Protein AF-X0KPB4-F1 (afdb_monomer)

Structure (mmCIF, N/CA/C/O backbone):
data_AF-X0KPB4-F1
#
_entry.id   AF-X0KPB4-F1
#
loop_
_atom_site.group_PDB
_atom_site.id
_atom_site.type_symbol
_atom_site.label_atom_id
_atom_site.label_alt_id
_atom_site.label_comp_id
_atom_site.label_asym_id
_atom_site.label_entity_id
_atom_site.label_seq_id
_atom_site.pdbx_PDB_ins_code
_atom_site.Cartn_x
_atom_site.Cartn_y
_atom_site.Cartn_z
_atom_site.occupancy
_atom_site.B_iso_or_equiv
_atom_site.auth_seq_id
_atom_site.auth_comp_id
_atom_site.auth_asym_id
_atom_site.auth_atom_id
_atom_site.pdbx_PDB_model_num
ATOM 1 N N . MET A 1 1 ? -23.048 13.149 16.145 1.00 53.56 1 MET A N 1
ATOM 2 C CA . MET A 1 1 ? -22.095 12.333 16.930 1.00 53.56 1 MET A CA 1
ATOM 3 C C . MET A 1 1 ? -21.094 13.295 17.534 1.00 53.56 1 MET A C 1
ATOM 5 O O . MET A 1 1 ? -20.606 14.139 16.798 1.00 53.56 1 MET A O 1
ATOM 9 N N . HIS A 1 2 ? -20.879 13.247 18.848 1.00 67.44 2 HIS A N 1
ATOM 10 C CA . HIS A 1 2 ? -19.846 14.063 19.486 1.00 67.44 2 HIS A CA 1
ATOM 11 C C . HIS A 1 2 ? -18.497 13.430 19.154 1.00 67.44 2 HIS A C 1
ATOM 13 O O . HIS A 1 2 ? -18.319 12.248 19.435 1.00 67.44 2 HIS A O 1
ATOM 19 N N . ASP A 1 3 ? -17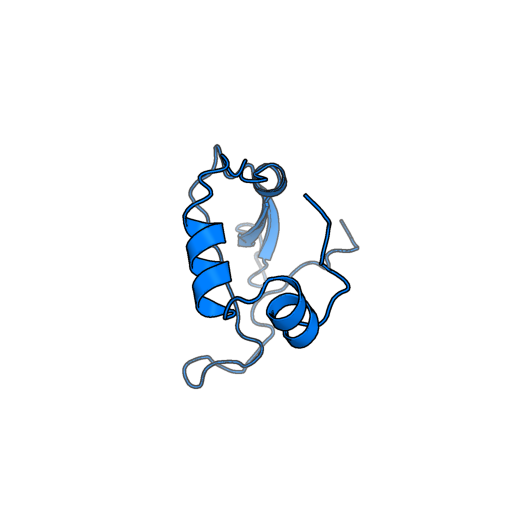.611 14.188 18.515 1.00 76.12 3 ASP A N 1
ATOM 20 C CA . ASP A 1 3 ? -16.236 13.764 18.267 1.00 76.12 3 ASP A CA 1
ATOM 21 C C . ASP A 1 3 ? -15.512 13.629 19.612 1.00 76.12 3 ASP A C 1
ATOM 23 O O . ASP A 1 3 ? -15.484 14.575 20.406 1.00 76.12 3 ASP A O 1
ATOM 27 N N . ASP A 1 4 ? -15.015 12.430 19.897 1.00 80.19 4 ASP A N 1
ATOM 28 C CA . ASP A 1 4 ? -14.280 12.052 21.099 1.00 80.19 4 ASP A CA 1
ATOM 29 C C . ASP A 1 4 ? -12.796 11.757 20.810 1.00 80.19 4 ASP A C 1
ATOM 31 O O . ASP A 1 4 ? -12.091 11.266 21.691 1.00 80.19 4 ASP A O 1
ATOM 35 N N . SER A 1 5 ? -12.285 12.152 19.633 1.00 81.06 5 SER A N 1
ATOM 36 C CA . SER A 1 5 ? -10.891 11.928 19.202 1.00 81.06 5 SER A CA 1
ATOM 37 C C . SER A 1 5 ? -9.833 12.493 20.161 1.00 81.06 5 SER A C 1
ATOM 39 O O . SER A 1 5 ? -8.737 11.951 20.257 1.00 81.06 5 SER A O 1
ATOM 41 N N . ASN A 1 6 ? -10.164 13.552 20.910 1.00 87.88 6 ASN A N 1
ATOM 42 C CA . ASN A 1 6 ? -9.270 14.179 21.895 1.00 87.88 6 ASN A CA 1
ATOM 43 C C . ASN A 1 6 ? -9.471 13.659 23.333 1.00 87.88 6 ASN A C 1
ATOM 45 O O . ASN A 1 6 ? -8.869 14.175 24.275 1.00 87.88 6 ASN A O 1
ATOM 49 N N . SER A 1 7 ? -10.341 12.666 23.537 1.00 86.38 7 SER A N 1
ATOM 50 C CA . SER A 1 7 ? -10.608 12.084 24.854 1.00 86.38 7 SER A CA 1
ATOM 51 C C . SER A 1 7 ? -9.774 10.827 25.085 1.00 86.38 7 SER A C 1
ATOM 53 O O . SER A 1 7 ? -9.664 9.960 24.224 1.00 86.38 7 SER A O 1
ATOM 55 N N . SER A 1 8 ? -9.232 10.670 26.295 1.00 89.38 8 SER A N 1
ATOM 56 C CA . SER A 1 8 ? -8.591 9.410 26.679 1.00 89.38 8 SER A CA 1
ATOM 57 C C . SER A 1 8 ? -9.614 8.268 26.723 1.00 89.38 8 SER A C 1
ATOM 59 O O . SER A 1 8 ? -10.769 8.471 27.109 1.00 89.38 8 SER A O 1
ATOM 61 N N . LEU A 1 9 ? -9.180 7.038 26.422 1.00 86.19 9 LEU A N 1
ATOM 62 C CA . LEU A 1 9 ? -10.039 5.845 26.496 1.00 86.19 9 LEU A CA 1
ATOM 63 C C . LEU A 1 9 ? -10.718 5.697 27.867 1.00 86.19 9 LEU A C 1
ATOM 65 O O . LEU A 1 9 ? -11.882 5.311 27.948 1.00 86.19 9 LEU A O 1
ATOM 69 N N . ARG A 1 10 ? -10.020 6.065 28.950 1.00 88.00 10 ARG A N 1
ATOM 70 C CA . ARG A 1 10 ? -10.566 6.041 30.314 1.00 88.00 10 ARG A CA 1
ATOM 71 C C . ARG A 1 10 ? -11.747 7.002 30.479 1.00 88.00 10 ARG A C 1
ATOM 73 O O . ARG A 1 10 ? -12.745 6.631 31.094 1.00 88.00 10 ARG A O 1
ATOM 80 N N . ASN A 1 11 ? -11.651 8.210 29.922 1.00 88.88 11 ASN A N 1
ATOM 81 C CA . ASN A 1 11 ? -12.736 9.192 29.959 1.00 88.88 11 ASN A CA 1
ATOM 82 C C . ASN A 1 11 ? -13.908 8.762 29.073 1.00 88.88 11 ASN A C 1
ATOM 84 O O . ASN A 1 11 ? -15.056 8.912 29.480 1.00 88.88 11 ASN A O 1
ATOM 88 N N . ILE A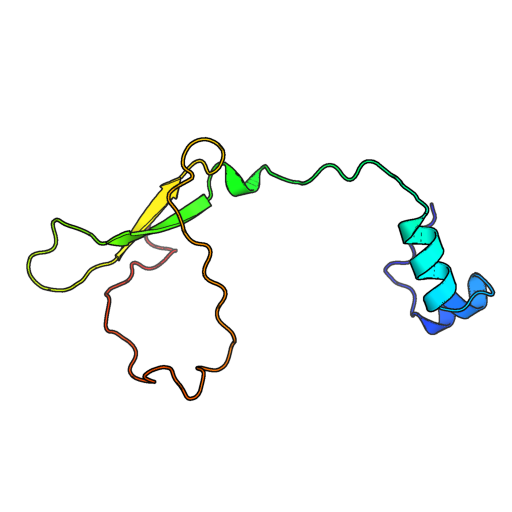 1 12 ? -13.632 8.161 27.913 1.00 88.19 12 ILE A N 1
ATOM 89 C CA . ILE A 1 12 ? -14.665 7.613 27.023 1.00 88.19 12 ILE A CA 1
ATOM 90 C C . ILE A 1 12 ? -15.459 6.519 27.746 1.00 88.19 12 ILE A C 1
ATOM 92 O O . ILE A 1 12 ? -16.684 6.589 27.806 1.00 88.19 12 ILE A O 1
ATOM 96 N N . VAL A 1 13 ? -14.775 5.557 28.371 1.00 90.12 13 VAL A N 1
ATOM 97 C CA . VAL A 1 13 ? -15.408 4.483 29.158 1.00 90.12 13 VAL A CA 1
ATOM 98 C C . VAL A 1 13 ? -16.252 5.054 30.297 1.00 90.12 13 VAL A C 1
ATOM 100 O O . VAL A 1 13 ? -17.403 4.652 30.463 1.00 90.12 13 VAL A O 1
ATOM 103 N N . LYS A 1 14 ? -15.715 6.025 31.050 1.00 89.56 14 LYS A N 1
ATOM 104 C CA . LYS A 1 14 ? -16.425 6.666 32.167 1.00 89.56 14 LYS A CA 1
ATOM 105 C C . LYS A 1 14 ? -17.679 7.409 31.701 1.00 89.56 14 LYS A C 1
ATOM 107 O O . LYS A 1 14 ? -18.732 7.257 32.308 1.00 89.56 14 LYS A O 1
ATOM 112 N N . ASN A 1 15 ? -17.578 8.173 30.616 1.00 87.06 15 ASN A N 1
ATOM 113 C CA . ASN A 1 15 ? -18.676 8.989 30.099 1.00 87.06 15 ASN A CA 1
ATOM 114 C C . ASN A 1 15 ? -19.758 8.147 29.412 1.00 87.06 15 ASN A C 1
ATOM 116 O O . ASN A 1 15 ? -20.934 8.493 29.463 1.00 87.06 15 ASN A O 1
ATOM 120 N N . LYS A 1 16 ? -19.374 7.048 28.753 1.00 86.19 16 LYS A N 1
ATOM 121 C CA . LYS A 1 16 ? -20.306 6.144 28.063 1.00 86.19 16 LYS A CA 1
ATOM 122 C C . LYS A 1 16 ? -20.885 5.068 28.982 1.00 86.19 16 LYS A C 1
ATOM 124 O O . LYS A 1 16 ? -21.861 4.433 28.597 1.00 86.19 16 LYS A O 1
ATOM 129 N N . GLY A 1 17 ? -20.277 4.832 30.147 1.00 89.81 17 GLY A N 1
ATOM 130 C CA . GLY A 1 17 ? -20.680 3.781 31.085 1.00 89.81 17 GLY A CA 1
ATOM 131 C C . GLY A 1 17 ? -20.524 2.362 30.525 1.00 89.81 17 GLY A C 1
ATOM 132 O O . GLY A 1 17 ? -21.217 1.451 30.967 1.00 89.81 17 GLY A O 1
ATOM 133 N N . LYS A 1 18 ? -19.655 2.168 29.525 1.00 89.19 18 LYS A N 1
ATOM 134 C CA . LYS A 1 18 ? -19.468 0.896 28.807 1.00 89.19 18 LYS A CA 1
ATOM 135 C C . LYS A 1 18 ? -17.992 0.549 28.700 1.00 89.19 18 LYS A C 1
ATOM 137 O O . LYS A 1 18 ? -17.1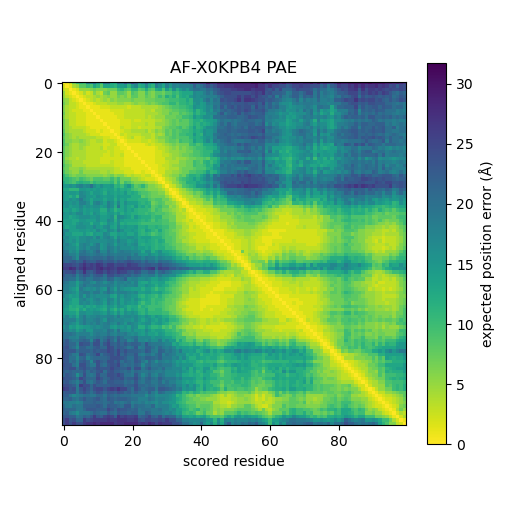51 1.436 28.572 1.00 89.19 18 LYS A O 1
ATOM 142 N N . SER A 1 19 ? -17.683 -0.746 28.703 1.00 90.69 19 SER A N 1
ATOM 143 C CA . SER A 1 19 ? -16.324 -1.225 28.437 1.00 90.69 19 SER A CA 1
ATOM 144 C C . SER A 1 19 ? -15.886 -0.874 27.008 1.00 90.69 19 SER A C 1
ATOM 146 O O . SER A 1 19 ? -16.718 -0.754 26.105 1.00 90.69 19 SER A O 1
ATOM 148 N N . VAL A 1 20 ? -14.571 -0.768 26.779 1.00 86.94 20 VAL A N 1
ATOM 149 C CA . VAL A 1 20 ? -14.009 -0.561 25.428 1.00 86.94 20 VAL A CA 1
ATOM 150 C C . VAL A 1 20 ? -14.471 -1.664 24.469 1.00 86.94 20 VAL A C 1
ATOM 152 O O . VAL A 1 20 ? -14.845 -1.373 23.338 1.00 86.94 20 VAL A O 1
ATOM 155 N N . ALA A 1 21 ? -14.520 -2.917 24.931 1.00 88.19 21 ALA A N 1
ATOM 156 C CA . ALA A 1 21 ? -14.970 -4.045 24.119 1.00 88.19 21 ALA A CA 1
ATOM 157 C C . ALA A 1 21 ? -16.434 -3.890 23.664 1.00 88.19 21 ALA A C 1
ATOM 159 O O . ALA A 1 21 ? -16.724 -4.063 22.482 1.00 88.19 21 ALA A O 1
ATOM 160 N N . SER A 1 22 ? -17.348 -3.495 24.561 1.00 89.44 22 SER A N 1
ATOM 161 C CA . SER A 1 22 ? -18.747 -3.221 24.192 1.00 89.44 22 SER A CA 1
ATOM 162 C C . SER A 1 22 ? -18.863 -2.076 23.188 1.00 89.44 22 SER A C 1
ATOM 164 O O . SER A 1 22 ? -19.623 -2.181 22.230 1.00 89.44 22 SER A O 1
ATOM 166 N N . LEU A 1 23 ? -18.081 -1.007 23.364 1.00 87.44 23 LEU A N 1
ATOM 167 C CA . LEU A 1 23 ? -18.067 0.127 22.436 1.00 87.44 23 LEU A CA 1
ATOM 168 C C . LEU A 1 23 ? -17.582 -0.284 21.035 1.00 87.44 23 LEU A C 1
ATOM 170 O O . LEU A 1 23 ? -18.186 0.107 20.040 1.00 87.44 23 LEU A O 1
ATOM 174 N N . LEU A 1 24 ? -16.543 -1.119 20.939 1.00 86.44 24 LEU A N 1
ATOM 175 C CA . LEU A 1 24 ? -16.052 -1.645 19.658 1.00 86.44 24 LEU A CA 1
ATOM 176 C C . LEU A 1 24 ? -17.090 -2.537 18.960 1.00 86.44 24 LEU A C 1
ATOM 178 O O . LEU A 1 24 ? -17.253 -2.461 17.740 1.00 86.44 24 LEU A O 1
ATOM 182 N N . LEU A 1 25 ? -17.826 -3.351 19.721 1.00 87.50 25 LEU A N 1
ATOM 183 C CA . LEU A 1 25 ? -18.921 -4.162 19.183 1.00 87.50 25 LEU A CA 1
ATOM 184 C C . LEU A 1 25 ? -20.078 -3.293 18.666 1.00 87.50 25 LEU A C 1
ATOM 186 O O . LEU A 1 25 ? -20.640 -3.593 17.614 1.00 87.50 25 LEU A O 1
ATOM 190 N N . GLU A 1 26 ? -20.393 -2.187 19.342 1.00 86.31 26 GLU A N 1
ATOM 191 C CA . GLU A 1 26 ? -21.392 -1.212 18.880 1.00 86.31 26 GLU A CA 1
ATOM 192 C C . GLU A 1 26 ? -20.955 -0.482 17.605 1.00 86.31 26 GLU A C 1
ATOM 194 O O . GLU A 1 26 ? -21.765 -0.286 16.698 1.00 86.31 26 GLU A O 1
ATOM 199 N N . ILE A 1 27 ? -19.669 -0.132 17.490 1.00 82.06 27 ILE A N 1
ATOM 200 C CA . ILE A 1 27 ? -19.100 0.438 16.258 1.00 82.06 27 ILE A CA 1
ATOM 201 C C . ILE A 1 27 ? -19.236 -0.556 15.103 1.00 82.06 27 ILE A C 1
ATOM 203 O O . ILE A 1 27 ? -19.653 -0.169 14.014 1.00 82.06 27 ILE A O 1
ATOM 207 N N . ARG A 1 28 ? -18.949 -1.843 15.340 1.00 73.50 28 ARG A N 1
ATOM 208 C CA . ARG A 1 28 ? -19.146 -2.903 14.339 1.00 73.50 28 ARG A CA 1
ATOM 209 C C . ARG A 1 28 ? -20.617 -3.052 13.935 1.00 73.50 28 ARG A C 1
ATOM 211 O O . ARG A 1 28 ? -20.899 -3.322 12.770 1.00 73.50 28 ARG A O 1
ATOM 218 N N . GLY A 1 29 ? -21.540 -2.892 14.885 1.00 73.44 29 GLY A N 1
ATOM 219 C CA . GLY A 1 29 ? -22.986 -2.933 14.644 1.00 73.44 29 GLY A CA 1
ATOM 220 C C . GLY A 1 29 ? -23.507 -1.750 13.821 1.00 73.44 29 GLY A C 1
ATOM 221 O O . GLY A 1 29 ? -24.502 -1.887 13.109 1.00 73.44 29 GLY A O 1
ATOM 222 N N . ASN A 1 30 ? -22.815 -0.608 13.849 1.00 72.75 30 ASN A N 1
ATOM 223 C CA . ASN A 1 30 ? -23.097 0.529 12.980 1.00 72.75 30 ASN A CA 1
ATOM 224 C C . ASN A 1 30 ? -22.632 0.234 11.544 1.00 72.75 30 ASN A C 1
ATOM 226 O O . ASN A 1 30 ? -21.517 0.562 11.141 1.00 72.75 30 ASN A O 1
ATOM 230 N N . GLN A 1 31 ? -23.522 -0.354 10.741 1.00 65.38 31 GLN A N 1
ATOM 231 C CA . GLN A 1 31 ? -23.337 -0.596 9.303 1.00 65.38 31 GLN A CA 1
ATOM 232 C C . GLN A 1 31 ? -23.403 0.694 8.465 1.00 65.38 31 GLN A C 1
ATOM 234 O O . GLN A 1 31 ? -24.084 0.769 7.439 1.00 65.38 31 GLN A O 1
ATOM 239 N N . LEU A 1 32 ? -22.698 1.747 8.876 1.00 72.00 32 LEU A N 1
ATOM 240 C CA . LEU A 1 32 ? -22.501 2.894 8.002 1.00 72.00 32 LEU A CA 1
ATOM 241 C C . LEU A 1 32 ? -21.733 2.411 6.771 1.00 72.00 32 LEU A C 1
ATOM 243 O O . LEU A 1 32 ? -20.677 1.788 6.894 1.00 72.00 32 LEU A O 1
ATOM 247 N N . ARG A 1 33 ? -22.261 2.690 5.571 1.00 69.06 33 ARG A N 1
ATOM 248 C CA . ARG A 1 33 ? -21.547 2.438 4.313 1.00 69.06 33 ARG A CA 1
ATOM 249 C C . ARG A 1 33 ? -20.240 3.223 4.338 1.00 69.06 33 ARG A C 1
ATOM 251 O O . ARG A 1 33 ? -20.207 4.402 3.986 1.00 69.06 33 ARG A O 1
ATOM 258 N N . GLN A 1 34 ? -19.159 2.562 4.731 1.0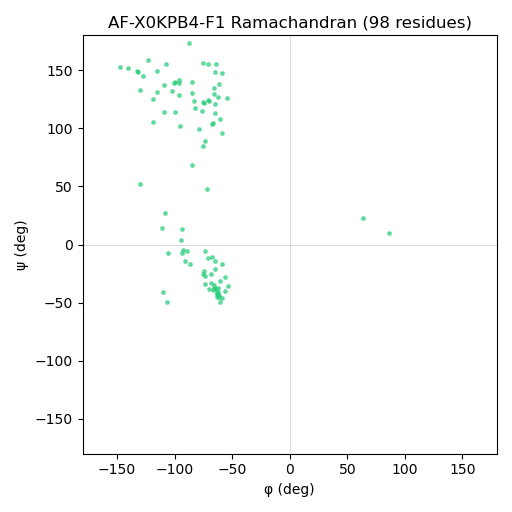0 69.44 34 GLN A N 1
ATOM 259 C CA . GLN A 1 34 ? -17.828 3.128 4.635 1.00 69.44 34 GLN A CA 1
ATOM 260 C C . GLN A 1 34 ? -17.487 3.250 3.151 1.00 69.44 34 GLN A C 1
ATOM 262 O O . GLN A 1 34 ? -17.208 2.266 2.462 1.00 69.44 34 GLN A O 1
ATOM 267 N N . ARG A 1 35 ? -17.555 4.476 2.626 1.00 74.44 35 ARG A N 1
ATOM 268 C CA . ARG A 1 35 ? -17.023 4.774 1.300 1.00 74.44 35 ARG A CA 1
ATOM 269 C C . ARG A 1 35 ? -15.512 4.622 1.385 1.00 74.44 35 ARG A C 1
ATOM 271 O O . ARG A 1 35 ? -14.838 5.483 1.942 1.00 74.44 35 ARG A O 1
ATOM 278 N N . LYS A 1 36 ? -14.984 3.526 0.837 1.00 76.88 36 LYS A N 1
ATOM 279 C CA . LYS A 1 36 ? -13.538 3.359 0.686 1.00 76.88 36 LYS A CA 1
ATOM 280 C C . LYS A 1 36 ? -12.996 4.566 -0.085 1.00 76.88 36 LYS A C 1
ATOM 282 O O . LYS A 1 36 ? -13.488 4.884 -1.172 1.00 76.88 36 LYS A O 1
ATOM 287 N N . CYS A 1 37 ? -12.002 5.252 0.472 1.00 80.00 37 CYS A N 1
ATOM 288 C CA . CYS A 1 37 ? -11.319 6.330 -0.231 1.00 80.00 37 CYS A CA 1
ATOM 289 C C . CYS A 1 37 ? -10.391 5.712 -1.277 1.00 80.00 37 CYS A C 1
ATOM 291 O O . CYS A 1 37 ? -9.225 5.483 -1.013 1.00 80.00 37 CYS A O 1
ATOM 293 N N . LEU A 1 38 ? -10.906 5.404 -2.464 1.00 84.69 38 LEU A N 1
ATOM 294 C CA . LEU A 1 38 ? -10.127 4.741 -3.518 1.00 84.69 38 LEU A CA 1
ATOM 295 C C . LEU A 1 38 ? -9.487 5.733 -4.502 1.00 84.69 38 LEU A C 1
ATOM 297 O O . LEU A 1 38 ? -9.060 5.357 -5.589 1.00 84.69 38 LEU A O 1
ATOM 301 N N . LYS A 1 39 ? -9.454 7.029 -4.171 1.00 85.38 39 LYS A N 1
ATOM 302 C CA . LYS A 1 39 ? -8.888 8.044 -5.074 1.00 85.38 39 LYS A CA 1
ATOM 303 C C . LYS A 1 39 ? -7.385 7.845 -5.274 1.00 85.38 39 LYS A C 1
ATOM 305 O O . LYS A 1 39 ? -6.905 8.059 -6.381 1.00 85.38 39 LYS A O 1
ATOM 310 N N . PHE A 1 40 ? -6.674 7.399 -4.238 1.00 82.75 40 PHE A N 1
ATOM 311 C CA . PHE A 1 40 ? -5.222 7.227 -4.283 1.00 82.75 40 PHE A CA 1
ATOM 312 C C . PHE A 1 40 ? -4.784 6.096 -5.224 1.00 82.75 40 PHE A C 1
ATOM 314 O O . PHE A 1 40 ? -3.788 6.241 -5.919 1.00 82.75 40 PHE A O 1
ATOM 321 N N . ILE A 1 41 ? -5.574 5.022 -5.346 1.00 88.19 41 ILE A N 1
ATOM 322 C CA . ILE A 1 41 ? -5.234 3.892 -6.227 1.00 88.19 41 ILE A CA 1
ATOM 323 C C . ILE A 1 41 ? -5.412 4.201 -7.726 1.00 88.19 41 ILE A C 1
ATOM 325 O O . ILE A 1 41 ? -5.061 3.383 -8.568 1.00 88.19 41 ILE A O 1
ATOM 329 N N . ARG A 1 42 ? -5.946 5.378 -8.092 1.00 90.06 42 ARG A N 1
ATOM 330 C CA . ARG A 1 42 ? -5.999 5.821 -9.501 1.00 90.06 42 ARG A CA 1
ATOM 331 C C . ARG A 1 42 ? -4.640 6.253 -10.046 1.00 90.06 42 ARG A C 1
ATOM 333 O O . ARG A 1 42 ? -4.468 6.200 -11.255 1.00 90.06 42 ARG A O 1
ATOM 340 N N . ASN A 1 43 ? -3.751 6.708 -9.166 1.00 89.75 43 ASN A N 1
ATOM 341 C CA . ASN A 1 43 ? -2.412 7.200 -9.486 1.00 89.75 43 ASN A CA 1
ATOM 342 C C . ASN A 1 43 ? -1.408 6.499 -8.564 1.00 89.75 43 ASN A C 1
ATOM 344 O O . ASN A 1 43 ? -0.664 7.155 -7.833 1.00 89.75 43 ASN A O 1
ATOM 348 N N . LEU A 1 44 ? -1.476 5.167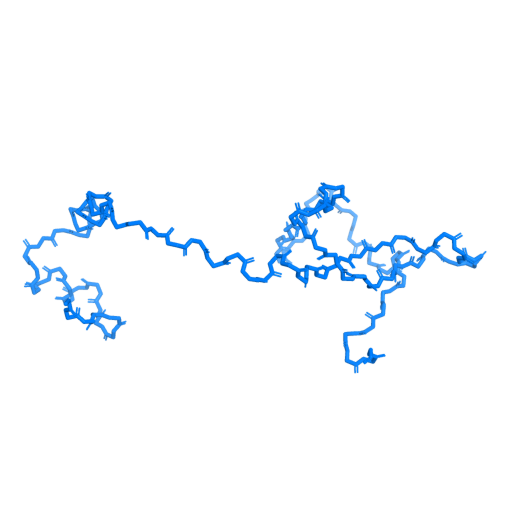 -8.523 1.00 91.38 44 LEU A N 1
ATOM 349 C CA . LEU A 1 44 ? -0.608 4.365 -7.677 1.00 91.38 44 LEU A CA 1
ATOM 350 C C . LEU A 1 44 ? 0.811 4.426 -8.246 1.00 91.38 44 LEU A C 1
ATOM 352 O O . LEU A 1 44 ? 1.020 4.127 -9.417 1.00 91.38 44 LEU A O 1
ATOM 356 N N . GLU A 1 45 ? 1.765 4.848 -7.423 1.00 90.44 45 GLU A N 1
ATOM 357 C CA . GLU A 1 45 ? 3.179 4.879 -7.787 1.00 90.44 45 GLU A CA 1
ATOM 358 C C . GLU A 1 45 ? 3.788 3.492 -7.566 1.00 90.44 45 GLU A C 1
ATOM 360 O O . GLU A 1 45 ? 3.718 2.946 -6.464 1.00 90.44 45 GLU A O 1
ATOM 365 N N . CYS A 1 46 ? 4.365 2.926 -8.620 1.00 91.31 46 CYS A N 1
ATOM 366 C CA . CYS A 1 46 ? 4.976 1.605 -8.640 1.00 91.31 46 CYS A CA 1
ATOM 367 C C . CYS A 1 46 ? 6.438 1.697 -9.088 1.00 91.31 46 CYS A C 1
ATOM 369 O O . CYS A 1 46 ? 6.845 2.659 -9.741 1.00 91.31 46 CYS A O 1
ATOM 371 N N . LEU A 1 47 ? 7.220 0.675 -8.738 1.00 91.00 47 LEU A N 1
ATOM 372 C CA . LEU A 1 47 ? 8.568 0.466 -9.260 1.00 91.00 47 LEU A CA 1
ATOM 373 C C . LEU A 1 47 ? 8.521 -0.628 -10.327 1.00 91.00 47 LEU A C 1
ATOM 375 O O . LEU A 1 47 ? 7.929 -1.682 -10.099 1.00 91.00 47 LEU A O 1
ATOM 379 N N . ARG A 1 48 ? 9.145 -0.375 -11.476 1.00 89.94 48 ARG A N 1
ATOM 380 C CA . ARG A 1 48 ? 9.258 -1.317 -12.597 1.00 89.94 48 ARG A CA 1
ATOM 381 C C . ARG A 1 48 ? 10.719 -1.462 -13.007 1.00 89.94 48 ARG A C 1
ATOM 383 O O . ARG A 1 48 ? 11.457 -0.485 -12.956 1.00 89.94 48 ARG A O 1
ATOM 390 N N . ILE A 1 49 ? 11.122 -2.656 -13.434 1.00 89.19 49 ILE A N 1
ATOM 391 C CA . ILE A 1 49 ? 12.452 -2.887 -14.012 1.00 89.19 49 ILE A CA 1
ATOM 392 C C . ILE A 1 49 ? 12.573 -2.124 -15.336 1.00 89.19 49 ILE A C 1
ATOM 394 O O . ILE A 1 49 ? 11.701 -2.214 -16.204 1.00 89.19 49 ILE A O 1
ATOM 398 N N . ASP A 1 50 ? 13.648 -1.357 -15.479 1.00 89.56 50 ASP A N 1
ATOM 399 C CA . ASP A 1 50 ? 14.001 -0.718 -16.738 1.00 89.56 50 ASP A CA 1
ATOM 400 C C . ASP A 1 50 ? 14.665 -1.735 -17.670 1.00 89.56 50 ASP A C 1
ATOM 402 O O . ASP A 1 50 ? 15.853 -2.030 -17.559 1.00 89.56 50 ASP A O 1
ATOM 406 N N . GLU A 1 51 ? 13.877 -2.272 -18.598 1.00 86.31 51 GLU A N 1
ATOM 407 C CA . GLU A 1 51 ? 14.328 -3.247 -19.598 1.00 86.31 51 GLU A CA 1
ATOM 408 C C . GLU A 1 51 ? 15.366 -2.677 -20.578 1.00 86.31 51 GLU A C 1
ATOM 410 O O . GLU A 1 51 ? 16.027 -3.442 -21.275 1.00 86.31 51 GLU A O 1
ATOM 415 N N . ASN A 1 52 ? 15.532 -1.350 -20.635 1.00 84.44 52 ASN A N 1
ATOM 416 C CA . ASN A 1 52 ? 16.497 -0.703 -21.526 1.00 84.44 52 ASN A CA 1
ATOM 417 C C . ASN A 1 52 ? 17.857 -0.449 -20.859 1.00 84.44 52 ASN A C 1
ATOM 419 O O . ASN A 1 52 ? 18.774 0.035 -21.522 1.00 84.44 52 ASN A O 1
ATOM 423 N N . SER A 1 53 ? 18.000 -0.734 -19.560 1.00 80.44 53 SER A N 1
ATOM 424 C CA . SER A 1 53 ? 19.264 -0.536 -18.850 1.00 80.44 53 SER A CA 1
ATOM 425 C C . SER A 1 53 ? 20.258 -1.641 -19.212 1.00 80.44 53 SER A C 1
ATOM 427 O O . SER A 1 53 ? 20.036 -2.811 -18.907 1.00 80.44 53 SER A O 1
ATOM 429 N N . SER A 1 54 ? 21.360 -1.274 -19.868 1.00 73.62 54 SER A N 1
ATOM 430 C CA . SER A 1 54 ? 22.398 -2.209 -20.324 1.00 73.62 54 SER A CA 1
ATOM 431 C C . SER A 1 54 ? 23.535 -2.435 -19.323 1.00 73.62 54 SER A C 1
ATOM 433 O O . SER A 1 54 ? 24.319 -3.360 -19.512 1.00 73.62 54 SER A O 1
ATOM 435 N N . GLU A 1 55 ? 23.656 -1.589 -18.297 1.00 73.69 55 GLU A N 1
ATOM 436 C CA . GLU A 1 55 ? 24.817 -1.580 -17.394 1.00 73.69 55 GLU A CA 1
ATOM 437 C C . GLU A 1 55 ? 24.492 -2.174 -16.020 1.00 73.69 55 GLU A C 1
ATOM 439 O O . GLU A 1 55 ? 25.191 -3.075 -15.562 1.00 73.69 55 GLU A O 1
ATOM 444 N N . GLU A 1 56 ? 23.400 -1.733 -15.388 1.00 79.75 56 GLU A N 1
ATOM 445 C CA . GLU A 1 56 ? 22.990 -2.204 -14.061 1.00 79.75 56 GLU A CA 1
ATOM 446 C C . GLU A 1 56 ? 21.466 -2.373 -13.954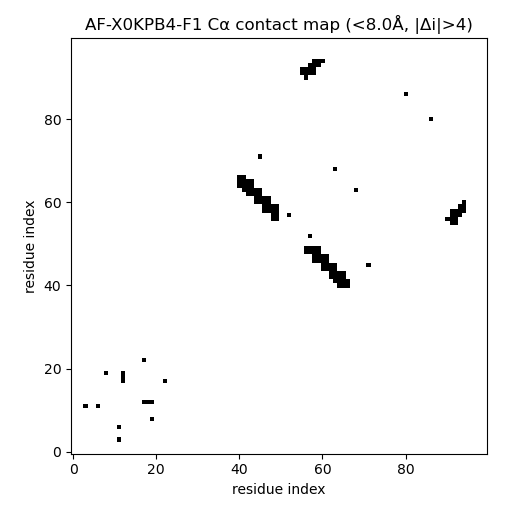 1.00 79.75 56 GLU A C 1
ATOM 448 O O . GLU A 1 56 ? 20.712 -1.660 -14.630 1.00 79.75 56 GLU A O 1
ATOM 453 N N . PRO A 1 57 ? 20.968 -3.283 -13.091 1.00 83.50 57 PRO A N 1
ATOM 454 C CA . PRO A 1 57 ? 19.542 -3.412 -12.822 1.00 83.50 57 PRO A CA 1
ATOM 455 C C . PRO A 1 57 ? 18.983 -2.105 -12.246 1.00 83.50 57 PRO A C 1
ATOM 457 O O . PRO A 1 57 ? 19.225 -1.743 -11.093 1.00 83.50 57 PRO A O 1
ATOM 460 N N . ARG A 1 58 ? 18.198 -1.389 -13.049 1.00 88.44 58 ARG A N 1
ATOM 461 C CA . ARG A 1 58 ? 17.586 -0.119 -12.658 1.00 88.44 58 ARG A CA 1
ATOM 462 C C . ARG A 1 58 ? 16.089 -0.292 -12.473 1.00 88.44 58 ARG A C 1
ATOM 464 O O . ARG A 1 58 ? 15.420 -0.928 -13.285 1.00 88.44 58 ARG A O 1
ATOM 471 N N . LEU A 1 59 ? 15.556 0.297 -11.408 1.00 89.38 59 LEU A N 1
ATOM 472 C CA . LEU A 1 59 ? 14.118 0.442 -11.226 1.00 89.38 59 LEU A CA 1
ATOM 473 C C . LEU A 1 59 ? 13.709 1.856 -11.620 1.00 89.38 59 LEU A C 1
ATOM 475 O O . LEU A 1 59 ? 14.385 2.824 -11.291 1.00 89.38 59 LEU A O 1
ATOM 479 N N . ILE A 1 60 ? 12.578 1.991 -12.293 1.00 90.12 60 ILE A N 1
ATOM 480 C CA . ILE A 1 60 ? 11.971 3.277 -12.625 1.00 90.12 60 ILE A CA 1
ATOM 481 C C . ILE A 1 60 ? 10.630 3.418 -11.922 1.00 90.12 60 ILE A C 1
ATOM 483 O O . ILE A 1 60 ? 9.938 2.433 -11.655 1.00 90.12 60 ILE A O 1
ATOM 487 N N . ARG A 1 61 ? 10.277 4.664 -11.605 1.00 89.31 61 ARG A N 1
ATOM 488 C CA . ARG A 1 61 ? 8.980 5.010 -11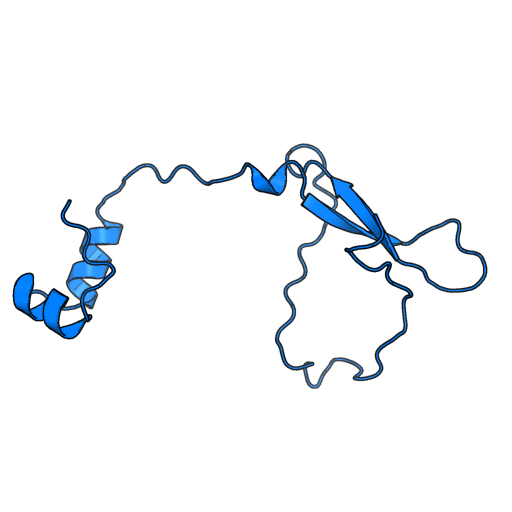.026 1.00 89.31 61 ARG A CA 1
ATOM 489 C C . ARG A 1 61 ? 7.966 5.178 -12.143 1.00 89.31 61 ARG A C 1
ATOM 491 O O . ARG A 1 61 ? 8.214 5.913 -13.094 1.00 89.31 61 ARG A O 1
ATOM 498 N N . ASP A 1 62 ? 6.823 4.529 -11.995 1.00 89.69 62 ASP A N 1
ATOM 499 C CA . ASP A 1 62 ? 5.702 4.644 -12.920 1.00 89.69 62 ASP A CA 1
ATOM 500 C C . ASP A 1 62 ? 4.399 4.856 -12.145 1.00 89.69 62 ASP A C 1
ATOM 502 O O . ASP A 1 62 ? 4.256 4.404 -11.007 1.00 89.69 62 ASP A O 1
ATOM 506 N N . LYS A 1 63 ? 3.446 5.571 -12.743 1.00 91.56 63 LYS A N 1
ATOM 507 C CA . LYS A 1 63 ? 2.129 5.820 -12.149 1.00 91.56 63 LYS A CA 1
ATOM 508 C C . LYS A 1 63 ? 1.082 5.031 -12.909 1.00 91.56 63 LYS A C 1
ATOM 510 O O . LYS A 1 63 ? 0.759 5.344 -14.051 1.00 91.56 63 LYS A O 1
ATOM 515 N N . ILE A 1 64 ? 0.480 4.064 -12.229 1.00 92.81 64 ILE A N 1
ATOM 516 C CA . ILE A 1 64 ? -0.567 3.225 -12.800 1.00 92.81 64 ILE A CA 1
ATOM 517 C C . ILE A 1 64 ? -1.940 3.568 -12.231 1.00 92.81 64 ILE A C 1
ATOM 519 O O . ILE A 1 64 ? -2.101 4.042 -11.102 1.00 92.81 64 ILE A O 1
ATOM 523 N N . ASN A 1 65 ? -2.964 3.244 -13.015 1.00 93.25 65 ASN A N 1
ATOM 524 C CA . ASN A 1 65 ? -4.335 3.217 -12.543 1.00 93.25 65 ASN A CA 1
ATOM 525 C C . ASN A 1 65 ? -4.697 1.794 -12.122 1.00 93.25 65 ASN A C 1
ATOM 527 O O . ASN A 1 65 ? -5.031 0.969 -12.971 1.00 93.25 65 ASN A O 1
ATOM 531 N N . ALA A 1 66 ? -4.699 1.523 -10.818 1.00 91.94 66 ALA A N 1
ATOM 532 C CA . ALA A 1 66 ? -4.928 0.183 -10.276 1.00 91.94 66 ALA A CA 1
ATOM 533 C C . ALA A 1 66 ? -6.358 -0.353 -10.498 1.00 91.94 66 ALA A C 1
ATOM 535 O O . ALA A 1 66 ? -6.627 -1.530 -10.279 1.00 91.94 66 ALA A O 1
ATOM 536 N N . PHE A 1 67 ? -7.303 0.484 -10.948 1.00 91.25 67 PHE A N 1
ATOM 537 C CA . PHE A 1 67 ? -8.609 -0.010 -11.401 1.00 91.25 67 PHE A CA 1
ATOM 538 C C . PHE A 1 67 ? -8.539 -0.692 -12.771 1.00 91.25 67 PHE A C 1
ATOM 540 O O . PHE A 1 67 ? -9.447 -1.444 -13.116 1.00 91.25 67 PHE A O 1
ATOM 547 N N . ARG A 1 68 ? -7.514 -0.373 -13.570 1.00 94.69 68 ARG A N 1
ATOM 548 C CA . ARG A 1 68 ? -7.322 -0.868 -14.940 1.00 94.69 68 ARG A CA 1
ATOM 549 C C . ARG A 1 68 ? -6.151 -1.841 -15.029 1.00 94.69 68 ARG A C 1
ATOM 551 O O . ARG A 1 68 ? -6.259 -2.850 -15.712 1.00 94.69 68 ARG A O 1
ATOM 558 N N . THR A 1 69 ? -5.066 -1.542 -14.327 1.00 92.50 69 THR A N 1
ATOM 559 C CA . THR A 1 69 ? -3.856 -2.361 -14.273 1.00 92.50 69 THR A CA 1
ATOM 560 C C . THR A 1 69 ? -3.878 -3.177 -12.992 1.00 92.50 69 THR A C 1
ATOM 562 O O . THR A 1 69 ? -3.820 -2.608 -11.907 1.00 92.50 69 THR A O 1
ATOM 565 N N . GLN A 1 70 ? -3.987 -4.499 -13.120 1.00 88.62 70 GLN A N 1
ATOM 566 C CA . GLN A 1 70 ? -4.001 -5.428 -11.981 1.00 88.62 70 GLN A CA 1
ATOM 567 C C . GLN A 1 70 ? -2.688 -6.202 -11.824 1.00 88.62 70 GLN A C 1
ATOM 569 O O . GLN A 1 70 ? -2.507 -6.888 -10.825 1.00 88.62 70 GLN A O 1
ATOM 574 N N . ASP A 1 71 ? -1.777 -6.069 -12.788 1.00 90.31 71 ASP A N 1
ATOM 575 C CA . ASP A 1 71 ? -0.467 -6.714 -12.774 1.00 90.31 71 ASP A CA 1
ATOM 576 C C . ASP A 1 71 ? 0.536 -5.873 -11.971 1.00 90.31 71 ASP A C 1
ATOM 578 O O . ASP A 1 71 ? 1.405 -5.189 -12.505 1.00 90.31 71 ASP A O 1
ATOM 582 N N . TYR A 1 72 ? 0.311 -5.816 -10.660 1.00 89.75 72 TYR A N 1
ATOM 583 C CA . TYR A 1 72 ? 1.207 -5.176 -9.706 1.00 89.75 72 TYR A CA 1
ATOM 584 C C . TYR A 1 72 ? 1.146 -5.912 -8.367 1.00 89.75 72 TYR A C 1
ATOM 586 O O . TYR A 1 72 ? 0.122 -6.489 -7.998 1.00 89.75 72 TYR A O 1
ATOM 594 N N . VAL A 1 73 ? 2.234 -5.851 -7.601 1.00 88.56 73 VAL A N 1
ATOM 595 C CA . VAL A 1 73 ? 2.307 -6.425 -6.253 1.00 88.56 73 VAL A CA 1
ATOM 596 C C . VAL A 1 73 ? 2.508 -5.303 -5.245 1.00 88.56 73 VAL A C 1
ATOM 598 O O . VAL A 1 73 ? 3.367 -4.439 -5.415 1.00 88.56 73 VAL A O 1
ATOM 601 N N . ALA A 1 74 ? 1.698 -5.302 -4.187 1.00 85.38 74 ALA A N 1
ATOM 602 C CA . ALA A 1 74 ? 1.907 -4.416 -3.053 1.00 85.38 74 ALA A CA 1
ATOM 603 C C . ALA A 1 74 ? 2.957 -5.036 -2.125 1.00 85.38 74 ALA A C 1
ATOM 605 O O . ALA A 1 74 ? 2.736 -6.109 -1.567 1.00 85.38 74 ALA A O 1
ATOM 606 N N . LEU A 1 75 ? 4.084 -4.349 -1.957 1.00 79.06 75 LEU A N 1
ATOM 607 C CA . LEU A 1 75 ? 5.125 -4.731 -1.010 1.00 79.06 75 LEU A CA 1
ATOM 608 C C . LEU A 1 75 ? 4.934 -3.945 0.288 1.00 79.06 75 LEU A C 1
ATOM 610 O O . LEU A 1 75 ? 4.809 -2.721 0.272 1.00 79.06 75 LEU A O 1
ATOM 614 N N . SER A 1 76 ? 4.904 -4.657 1.410 1.00 72.56 76 SER A N 1
ATOM 615 C CA . SER A 1 76 ? 4.912 -4.074 2.749 1.00 72.56 76 SER A CA 1
ATOM 616 C C . SER A 1 76 ? 6.160 -4.575 3.452 1.00 72.56 76 SER A C 1
ATOM 618 O O . SER A 1 76 ? 6.202 -5.734 3.854 1.00 72.56 76 SER A O 1
ATOM 620 N N . TYR A 1 77 ? 7.159 -3.712 3.596 1.00 67.75 77 TYR A N 1
ATOM 621 C CA . TYR A 1 77 ? 8.348 -4.026 4.379 1.00 67.75 77 TYR A CA 1
ATOM 622 C C . TYR A 1 77 ? 8.099 -3.714 5.852 1.00 67.75 77 TYR A C 1
ATOM 624 O O . TYR A 1 77 ? 7.464 -2.711 6.194 1.00 67.75 77 TYR A O 1
ATOM 632 N N . THR A 1 78 ? 8.584 -4.590 6.722 1.00 73.75 78 THR A N 1
ATOM 633 C CA . THR A 1 78 ? 8.790 -4.266 8.131 1.00 73.75 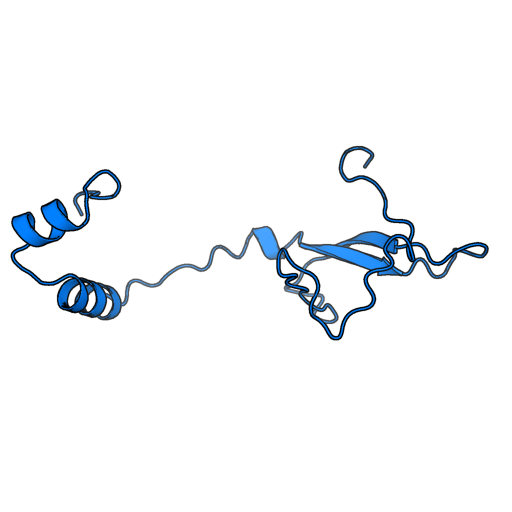78 THR A CA 1
ATOM 634 C C . THR A 1 78 ? 10.034 -3.392 8.267 1.00 73.75 78 THR A C 1
ATOM 636 O O . THR A 1 78 ? 10.889 -3.379 7.387 1.00 73.75 78 THR A O 1
ATOM 639 N N . TRP A 1 79 ? 10.118 -2.617 9.351 1.00 68.31 79 TRP A N 1
ATOM 640 C CA . TRP A 1 79 ? 11.273 -1.748 9.611 1.00 68.31 79 TRP A CA 1
ATOM 641 C C . TRP A 1 79 ? 12.583 -2.529 9.732 1.00 68.31 79 TRP A C 1
ATOM 643 O O . TRP A 1 79 ? 13.626 -2.021 9.330 1.00 68.31 79 TRP A O 1
ATOM 653 N N . ASP A 1 80 ? 12.497 -3.760 10.232 1.00 76.25 80 ASP A N 1
ATOM 654 C CA . ASP A 1 80 ? 13.616 -4.683 10.315 1.00 76.25 80 ASP A CA 1
ATOM 655 C C . ASP A 1 80 ? 13.555 -5.697 9.172 1.00 76.25 80 ASP A C 1
ATOM 657 O O . ASP A 1 80 ? 12.482 -6.204 8.817 1.00 76.25 80 ASP A O 1
ATOM 661 N N . ILE A 1 81 ? 14.734 -5.973 8.621 1.00 75.19 81 ILE A N 1
ATOM 662 C CA . ILE A 1 81 ? 14.997 -7.027 7.642 1.00 75.19 81 ILE A CA 1
ATOM 663 C C . ILE A 1 81 ? 14.760 -8.371 8.339 1.00 75.19 81 ILE A C 1
ATOM 665 O O . ILE A 1 81 ? 15.190 -8.556 9.479 1.00 75.19 81 ILE A O 1
ATOM 669 N N . SER A 1 82 ? 14.063 -9.306 7.692 1.00 76.31 82 SER A N 1
ATOM 670 C CA . SER A 1 82 ? 13.861 -10.632 8.296 1.00 76.31 82 SER A CA 1
ATOM 671 C C . SER A 1 82 ? 15.167 -11.440 8.298 1.00 76.31 82 SER A C 1
ATOM 673 O O . SER A 1 82 ? 15.992 -11.275 7.404 1.00 76.31 82 SER A O 1
ATOM 675 N N . ASP A 1 83 ? 15.316 -12.404 9.212 1.00 80.44 83 ASP A N 1
ATOM 676 C CA . ASP A 1 83 ? 16.487 -13.304 9.255 1.00 80.44 83 ASP A CA 1
ATOM 677 C C . ASP A 1 83 ? 16.696 -14.116 7.956 1.00 80.44 83 ASP A C 1
ATOM 679 O O . ASP A 1 83 ? 17.763 -14.687 7.734 1.00 80.44 83 ASP A O 1
ATOM 683 N N . GLN A 1 84 ? 15.670 -14.203 7.102 1.00 80.06 84 GLN A N 1
ATOM 684 C CA . GLN A 1 84 ? 15.721 -14.888 5.806 1.00 80.06 84 GLN A CA 1
ATOM 685 C C . GLN A 1 84 ? 16.078 -13.963 4.634 1.00 80.06 84 GLN A C 1
ATOM 687 O O . GLN A 1 84 ? 16.250 -14.435 3.510 1.00 80.06 84 GLN A O 1
ATOM 692 N N . GLU A 1 85 ? 16.159 -12.654 4.861 1.00 74.62 85 GLU A N 1
ATOM 693 C CA . GLU A 1 85 ? 16.476 -11.673 3.830 1.00 74.62 85 GLU A CA 1
ATOM 694 C C . GLU A 1 85 ? 17.973 -11.337 3.858 1.00 74.62 85 GLU A C 1
ATOM 696 O O . GLU A 1 85 ? 18.600 -11.247 4.911 1.00 74.62 85 GLU A O 1
ATOM 701 N N . ASN A 1 86 ? 18.572 -11.160 2.677 1.00 76.88 86 ASN A N 1
ATOM 702 C CA . ASN A 1 86 ? 19.968 -10.738 2.586 1.00 76.88 86 ASN A CA 1
ATOM 703 C C . ASN A 1 86 ? 20.068 -9.259 3.028 1.00 76.88 86 ASN A C 1
ATOM 705 O O . ASN A 1 86 ? 19.395 -8.422 2.422 1.00 76.88 86 ASN A O 1
ATOM 709 N N . PRO A 1 87 ? 20.906 -8.924 4.030 1.00 77.56 87 PRO A N 1
ATOM 710 C CA . PRO A 1 87 ? 21.055 -7.556 4.526 1.00 77.56 87 PRO A CA 1
ATOM 711 C C . PRO A 1 87 ? 21.777 -6.611 3.551 1.00 77.56 87 PRO A C 1
ATOM 713 O O . PRO A 1 87 ? 21.786 -5.400 3.769 1.00 77.56 87 PRO A O 1
ATOM 716 N N . GLU A 1 88 ? 22.396 -7.131 2.489 1.00 79.38 88 GLU A N 1
ATOM 717 C CA . GLU A 1 88 ? 23.029 -6.321 1.449 1.00 79.38 88 GLU A CA 1
ATOM 718 C C . GLU A 1 88 ? 21.985 -5.489 0.692 1.00 79.38 88 GLU A C 1
ATOM 720 O O . GLU A 1 88 ? 21.143 -6.002 -0.053 1.00 79.38 88 GLU A O 1
ATOM 725 N N . ASN A 1 89 ? 22.075 -4.173 0.865 1.00 72.81 89 ASN A N 1
ATOM 726 C CA . ASN A 1 89 ? 21.294 -3.186 0.134 1.00 72.81 89 ASN A CA 1
ATOM 727 C C . ASN A 1 89 ? 21.991 -2.785 -1.184 1.00 72.81 89 ASN A C 1
ATOM 729 O O . ASN A 1 89 ? 23.105 -3.206 -1.481 1.00 72.81 89 ASN A O 1
ATOM 733 N N . GLY A 1 90 ? 21.314 -1.982 -2.012 1.00 72.06 90 GLY A N 1
ATOM 734 C CA . GLY A 1 90 ? 21.941 -1.354 -3.185 1.00 72.06 90 GLY A CA 1
ATOM 735 C C . GLY A 1 90 ? 21.975 -2.182 -4.475 1.00 72.06 90 GLY A C 1
ATOM 736 O O . GLY A 1 90 ? 22.598 -1.755 -5.437 1.00 72.06 90 GLY A O 1
ATOM 737 N N . LYS A 1 91 ? 21.276 -3.324 -4.548 1.00 77.12 91 LYS A N 1
ATOM 738 C CA . LYS A 1 91 ? 21.209 -4.154 -5.775 1.00 77.12 91 LYS A CA 1
ATOM 739 C C . LYS A 1 91 ? 20.517 -3.488 -6.967 1.00 77.12 91 LYS A C 1
ATOM 741 O O . LYS A 1 91 ? 20.701 -3.934 -8.094 1.00 77.12 91 LYS A O 1
ATOM 746 N N . TYR A 1 92 ? 19.690 -2.478 -6.710 1.00 81.12 92 TYR A N 1
ATOM 747 C CA . TYR A 1 92 ? 18.964 -1.748 -7.740 1.00 81.12 92 TYR A CA 1
ATOM 748 C C . TYR A 1 92 ? 19.158 -0.256 -7.549 1.00 81.12 92 TYR A C 1
ATOM 750 O O . TYR A 1 92 ? 18.955 0.263 -6.447 1.00 81.12 92 TYR A O 1
ATOM 758 N N . GLN A 1 93 ? 19.462 0.445 -8.636 1.00 82.69 93 GLN A N 1
ATOM 759 C CA . GLN A 1 93 ? 19.412 1.898 -8.639 1.00 82.69 93 GLN A CA 1
ATOM 760 C C . GLN A 1 93 ? 17.946 2.347 -8.695 1.00 82.69 93 GLN A C 1
ATOM 762 O O . GLN A 1 93 ? 17.210 1.984 -9.618 1.00 82.69 93 GLN A O 1
ATOM 767 N N . VAL A 1 94 ? 17.518 3.138 -7.707 1.00 81.69 94 VAL A N 1
ATOM 768 C CA . VAL A 1 94 ? 16.148 3.662 -7.606 1.00 81.69 94 VAL A CA 1
ATOM 769 C C . VAL A 1 94 ? 16.185 5.193 -7.652 1.00 81.69 94 VAL A C 1
ATOM 771 O O . VAL A 1 94 ? 16.871 5.793 -6.830 1.00 81.69 94 VAL A O 1
ATOM 774 N N . PRO A 1 95 ? 15.452 5.846 -8.571 1.00 78.38 95 PRO A N 1
ATOM 775 C CA . PRO A 1 95 ? 15.362 7.298 -8.634 1.00 78.38 95 PRO A CA 1
ATOM 776 C C . PRO A 1 95 ? 14.762 7.912 -7.367 1.00 78.38 95 PRO A C 1
ATOM 778 O O . PRO A 1 95 ? 13.739 7.435 -6.845 1.00 78.38 95 PRO A O 1
ATOM 781 N N . ASP A 1 96 ? 15.366 9.021 -6.938 1.00 79.12 96 ASP A N 1
ATOM 782 C CA . ASP A 1 96 ? 14.827 9.877 -5.886 1.00 79.12 96 ASP A CA 1
ATOM 783 C C . ASP A 1 96 ? 13.442 10.401 -6.252 1.00 79.12 96 ASP A C 1
ATOM 785 O O . ASP A 1 96 ? 13.113 10.643 -7.415 1.00 79.12 96 ASP A O 1
ATOM 789 N N . ARG A 1 97 ? 12.615 10.576 -5.222 1.00 74.69 97 ARG A N 1
ATOM 790 C CA . ARG A 1 97 ? 11.225 11.002 -5.389 1.00 74.69 97 ARG A CA 1
ATOM 791 C C . ARG A 1 97 ? 11.092 12.489 -5.725 1.00 74.69 97 ARG A C 1
ATOM 793 O O . ARG A 1 97 ? 10.1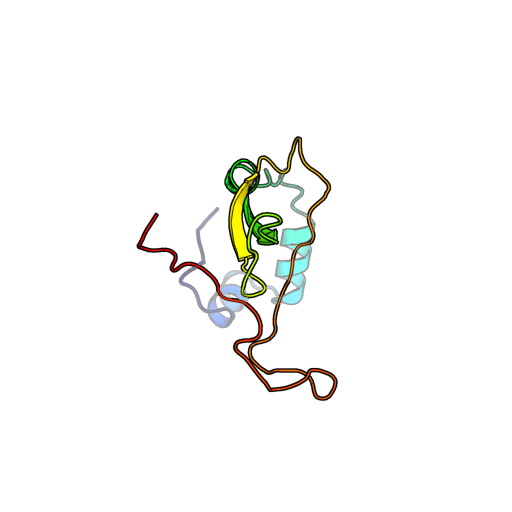09 12.872 -6.350 1.00 74.69 97 ARG A O 1
ATOM 800 N N . ASP A 1 98 ? 12.078 13.288 -5.330 1.00 73.62 98 ASP A N 1
ATOM 801 C CA . ASP A 1 98 ? 12.053 14.751 -5.431 1.00 73.62 98 ASP A CA 1
ATOM 802 C C . ASP A 1 98 ? 12.602 15.282 -6.769 1.00 73.62 98 ASP A C 1
ATOM 804 O O . ASP A 1 98 ? 12.512 16.475 -7.038 1.00 73.62 98 ASP A O 1
ATOM 808 N N . ASN A 1 99 ? 13.133 14.398 -7.624 1.00 53.06 99 ASN A N 1
ATOM 809 C CA . ASN A 1 99 ? 13.753 14.740 -8.912 1.00 53.06 99 ASN A CA 1
ATOM 810 C C . ASN A 1 99 ? 12.896 14.323 -10.130 1.00 53.06 99 ASN A C 1
ATOM 812 O O . ASN A 1 99 ? 13.446 14.027 -11.192 1.00 53.06 99 ASN A O 1
ATOM 816 N N . LEU A 1 100 ? 11.567 14.251 -9.968 1.00 53.25 100 LEU A N 1
ATOM 817 C CA . LEU A 1 100 ? 10.596 13.900 -11.021 1.00 53.25 100 LEU A CA 1
ATOM 818 C C . LEU A 1 100 ? 9.980 15.127 -11.703 1.00 53.25 100 LEU A C 1
ATOM 820 O O . LEU A 1 100 ? 9.505 16.028 -10.976 1.00 53.25 100 LEU A O 1
#

Solvent-accessible surface area (backbone atoms only — not comparable to full-atom values): 6833 Å² total; per-residue (Å²): 132,85,86,57,89,91,52,55,70,69,55,50,28,66,77,68,74,43,56,68,70,59,52,54,53,51,55,68,67,55,77,67,83,76,75,75,84,63,71,60,45,53,61,33,76,44,79,43,78,43,88,83,54,86,87,56,61,32,37,41,84,45,74,42,36,54,91,79,51,74,93,73,81,90,82,82,81,64,98,63,83,52,97,87,53,78,85,77,74,81,81,51,52,68,77,67,84,88,80,117

Foldseek 3Di:
DDDCVVPDQVVVCVVVVHDPVVVVVVVVVPPDPPPPPCVQLQFPWDWDFDPPDPPATEIEIDTHNCVVDVPGDDDDDDPDDDPPDDPDDDRYHYDDPVPD

Sequence (100 aa):
MHDDSNSSLRNIVKNKGKSVASLLLEIRGNQLRQRKCLKFIRNLECLRIDENSSEEPRLIRDKINAFRTQDYVALSYTWDISDQENPENGKYQVPDRDNL

Secondary structure (DSSP, 8-state):
----TTS-HHHHHHHHTS-HHHHHHHHHH---------SGGGGEEEEEE-TT-SSS-BEEEEEE-TTT----------SSPPTTS-----SSB---GGG-

pLDDT: mean 82.08, std 8.86, range [53.06, 94.69]

Mean predicted aligned error: 11.88 Å

Organism: NCBI:txid1089449

Radius of gyration: 22.37 Å; Cα contacts (8 Å, |Δi|>4): 65; chains: 1; bounding box: 48×30×54 Å